Protein AF-A0A7V4PC16-F1 (afdb_monomer_lite)

Structure (mmCIF, N/CA/C/O backbone):
data_AF-A0A7V4PC16-F1
#
_entry.id   AF-A0A7V4PC16-F1
#
loop_
_atom_site.group_PDB
_atom_site.id
_atom_site.type_symbol
_atom_site.label_atom_id
_atom_site.label_alt_id
_atom_site.label_comp_id
_atom_site.label_asym_id
_atom_site.label_entity_id
_atom_site.label_seq_id
_atom_site.pdbx_PDB_ins_code
_atom_site.Cartn_x
_atom_site.Cartn_y
_atom_site.Cartn_z
_atom_site.occupancy
_atom_site.B_iso_or_equiv
_atom_site.auth_seq_id
_atom_site.auth_comp_id
_atom_site.auth_asym_id
_atom_site.auth_atom_id
_atom_site.pdbx_PDB_model_num
ATOM 1 N N . ALA A 1 1 ? -1.562 2.135 -9.089 1.00 87.62 1 ALA A N 1
ATOM 2 C CA . ALA A 1 1 ? -2.916 1.812 -8.594 1.00 87.62 1 ALA A CA 1
ATOM 3 C C . ALA A 1 1 ? -3.436 2.883 -7.633 1.00 87.62 1 ALA A C 1
ATOM 5 O O . ALA A 1 1 ? -4.302 3.627 -8.051 1.00 87.62 1 ALA A O 1
ATOM 6 N N . LEU A 1 2 ? -2.885 3.039 -6.418 1.00 94.06 2 LEU A N 1
ATOM 7 C CA . LEU A 1 2 ? -3.405 3.983 -5.405 1.00 94.06 2 LEU A CA 1
ATOM 8 C C . LEU A 1 2 ? -3.512 5.445 -5.883 1.00 94.06 2 LEU A C 1
ATOM 10 O O . LEU A 1 2 ? -4.591 6.024 -5.822 1.00 94.06 2 LEU A O 1
ATOM 14 N N . ALA A 1 3 ? -2.422 6.021 -6.407 1.00 95.94 3 ALA A N 1
ATOM 15 C CA . ALA A 1 3 ? -2.437 7.395 -6.926 1.00 95.94 3 ALA A CA 1
ATOM 16 C C . ALA A 1 3 ? -3.454 7.568 -8.069 1.00 95.94 3 ALA A C 1
ATOM 18 O O . ALA A 1 3 ? -4.224 8.517 -8.074 1.00 95.94 3 ALA A O 1
ATOM 19 N N . ALA A 1 4 ? -3.507 6.601 -8.992 1.00 95.81 4 ALA A N 1
ATOM 20 C CA . ALA A 1 4 ? -4.445 6.602 -10.116 1.00 95.81 4 ALA A CA 1
ATOM 21 C C . ALA A 1 4 ? -5.915 6.409 -9.694 1.00 95.81 4 ALA A C 1
ATOM 23 O O . ALA A 1 4 ? -6.811 6.858 -10.395 1.00 95.81 4 ALA A O 1
ATOM 24 N N . ALA A 1 5 ? -6.166 5.737 -8.566 1.00 96.25 5 ALA A N 1
ATOM 25 C CA . ALA A 1 5 ? -7.502 5.528 -8.011 1.00 96.25 5 ALA A CA 1
ATOM 26 C C . ALA A 1 5 ? -7.982 6.698 -7.136 1.00 96.25 5 ALA A C 1
ATOM 28 O O . ALA A 1 5 ? -9.122 6.681 -6.680 1.00 96.25 5 ALA A O 1
ATOM 29 N N . THR A 1 6 ? -7.125 7.689 -6.866 1.00 96.88 6 THR A N 1
ATOM 30 C CA . THR A 1 6 ? -7.485 8.866 -6.069 1.00 96.88 6 THR A CA 1
ATOM 31 C C . THR A 1 6 ? -8.180 9.893 -6.974 1.00 96.88 6 THR A C 1
ATOM 33 O O . THR A 1 6 ? -7.556 10.339 -7.939 1.00 96.88 6 THR A O 1
ATOM 36 N N . PRO A 1 7 ? -9.438 10.287 -6.697 1.00 97.19 7 PRO A N 1
ATOM 37 C CA . PRO A 1 7 ? -10.125 11.319 -7.470 1.00 97.19 7 PRO A CA 1
ATOM 38 C C . PRO A 1 7 ? -9.362 12.657 -7.445 1.00 97.19 7 PRO A C 1
ATOM 40 O O . PRO A 1 7 ? -8.877 13.044 -6.374 1.00 97.19 7 PRO A O 1
ATOM 43 N N . PRO A 1 8 ? -9.245 13.381 -8.577 1.00 96.81 8 PRO A N 1
ATOM 44 C CA . PRO A 1 8 ? -8.489 14.634 -8.652 1.00 96.81 8 PRO A CA 1
ATOM 45 C C . PRO A 1 8 ? -8.907 15.687 -7.618 1.00 96.81 8 PRO A C 1
ATOM 47 O O . PRO A 1 8 ? -8.063 16.395 -7.073 1.00 96.81 8 PRO A O 1
ATOM 50 N N . GLU A 1 9 ? -10.197 15.760 -7.303 1.00 97.69 9 GLU A N 1
ATOM 51 C CA . GLU A 1 9 ? -10.776 16.677 -6.322 1.00 97.69 9 GLU A CA 1
ATOM 52 C C . GLU A 1 9 ? -10.332 16.402 -4.877 1.00 97.69 9 GLU A C 1
ATOM 54 O O . GLU A 1 9 ? -10.415 17.295 -4.037 1.00 97.69 9 GLU A O 1
ATOM 59 N N . LEU A 1 10 ? -9.828 15.196 -4.582 1.00 97.25 10 LEU A N 1
ATOM 60 C CA . LEU A 1 10 ? -9.302 14.833 -3.262 1.00 97.25 10 LEU A CA 1
ATOM 61 C C . LEU A 1 10 ? -7.789 15.049 -3.142 1.00 97.25 10 LEU A C 1
ATOM 63 O O . LEU A 1 10 ? -7.264 15.016 -2.031 1.00 97.25 10 LEU A O 1
ATOM 67 N N . LEU A 1 11 ? -7.076 15.311 -4.244 1.00 95.88 11 LEU A N 1
ATOM 68 C CA . LEU A 1 11 ? -5.628 15.559 -4.220 1.00 95.88 11 LEU A CA 1
ATOM 69 C C . LEU A 1 11 ? -5.215 16.743 -3.324 1.00 95.88 11 LEU A C 1
ATOM 71 O O . LEU A 1 11 ? -4.183 16.624 -2.664 1.00 95.88 11 LEU A O 1
ATOM 75 N N . PRO A 1 12 ? -5.990 17.842 -3.198 1.00 97.31 12 PRO A N 1
ATOM 76 C CA . PRO A 1 12 ? -5.678 18.901 -2.235 1.00 97.31 12 PRO A CA 1
ATOM 77 C C . PRO A 1 12 ? -5.685 18.439 -0.767 1.00 97.31 12 PRO A C 1
ATOM 79 O O . PRO A 1 12 ? -5.108 19.111 0.083 1.00 97.31 12 PRO A O 1
ATOM 82 N N . LEU A 1 13 ? -6.322 17.302 -0.460 1.00 96.50 13 LEU A N 1
ATOM 83 C CA . LEU A 1 13 ? -6.364 16.699 0.878 1.00 96.50 13 LEU A CA 1
ATOM 84 C C . LEU A 1 13 ? -5.224 15.689 1.108 1.00 96.50 13 LEU A C 1
ATOM 86 O O . LEU A 1 13 ? -5.160 15.060 2.167 1.00 96.50 13 LEU A O 1
ATOM 90 N N . ALA A 1 14 ? -4.331 15.498 0.132 1.00 95.88 14 ALA A N 1
ATOM 91 C CA . ALA A 1 14 ? -3.250 14.526 0.212 1.00 95.88 14 ALA A CA 1
ATOM 92 C C . ALA A 1 14 ? -2.180 14.941 1.239 1.00 95.88 14 ALA A C 1
ATOM 94 O O . ALA A 1 14 ? -1.273 15.728 0.960 1.00 95.88 14 ALA A O 1
ATOM 95 N N . GLY A 1 15 ? -2.267 14.359 2.436 1.00 96.31 15 GLY A N 1
ATOM 96 C CA . GLY A 1 15 ? -1.251 14.491 3.480 1.00 96.31 15 GLY A CA 1
ATOM 97 C C . GLY A 1 15 ? 0.022 13.677 3.211 1.00 96.31 15 GLY A C 1
ATOM 98 O O . GLY A 1 15 ? 0.112 12.908 2.251 1.00 96.31 15 GLY A O 1
ATOM 99 N N . SER A 1 16 ? 0.998 13.798 4.114 1.00 96.38 16 SER A N 1
ATOM 100 C CA . SER A 1 16 ? 2.311 13.138 4.012 1.00 96.38 16 SER A CA 1
ATOM 101 C C . SER A 1 16 ? 2.222 11.618 3.844 1.00 96.38 16 SER A C 1
ATOM 103 O O . SER A 1 16 ? 2.896 11.062 2.986 1.00 96.38 16 SER A O 1
ATOM 105 N N . GLY A 1 17 ? 1.332 10.940 4.576 1.00 95.44 17 GLY A N 1
ATOM 106 C CA . GLY A 1 17 ? 1.173 9.484 4.463 1.00 95.44 17 GLY A CA 1
ATOM 107 C C . GLY A 1 17 ? 0.721 9.012 3.074 1.00 95.44 17 GLY A C 1
ATOM 108 O O . GLY A 1 17 ? 1.154 7.954 2.609 1.00 95.44 17 GLY A O 1
ATOM 109 N N . TRP A 1 18 ? -0.108 9.801 2.379 1.00 96.75 18 TRP A N 1
ATOM 110 C CA . TRP A 1 18 ? -0.471 9.520 0.986 1.00 96.75 18 TRP A CA 1
ATOM 111 C C . TRP A 1 18 ? 0.742 9.723 0.077 1.00 96.75 18 TRP A C 1
ATOM 113 O O . TRP A 1 18 ? 1.080 8.816 -0.678 1.00 96.75 18 TRP A O 1
ATOM 123 N N . GLN A 1 19 ? 1.442 10.857 0.221 1.00 96.06 19 GLN A N 1
ATOM 124 C CA . GLN A 1 19 ? 2.618 11.200 -0.587 1.00 96.06 19 GLN A CA 1
ATOM 125 C C . GLN A 1 19 ? 3.721 10.140 -0.469 1.00 96.06 19 GLN A C 1
ATOM 127 O O . GLN A 1 19 ? 4.254 9.695 -1.486 1.00 96.06 19 GLN A O 1
ATOM 132 N N . ASP A 1 20 ? 4.007 9.672 0.749 1.00 96.56 20 ASP A N 1
ATOM 133 C CA . ASP A 1 20 ? 4.983 8.612 1.012 1.00 96.56 20 ASP A CA 1
ATOM 134 C C . ASP A 1 20 ? 4.579 7.292 0.346 1.00 96.56 20 ASP A C 1
ATOM 136 O O . ASP A 1 20 ? 5.396 6.638 -0.310 1.00 96.56 20 ASP A O 1
ATOM 140 N N . SER A 1 21 ? 3.300 6.922 0.462 1.00 95.38 21 SER A N 1
ATOM 141 C CA . SER A 1 21 ? 2.753 5.691 -0.120 1.00 95.38 21 SER A CA 1
ATOM 142 C C . SER A 1 21 ? 2.746 5.719 -1.650 1.00 95.38 21 SER A C 1
AT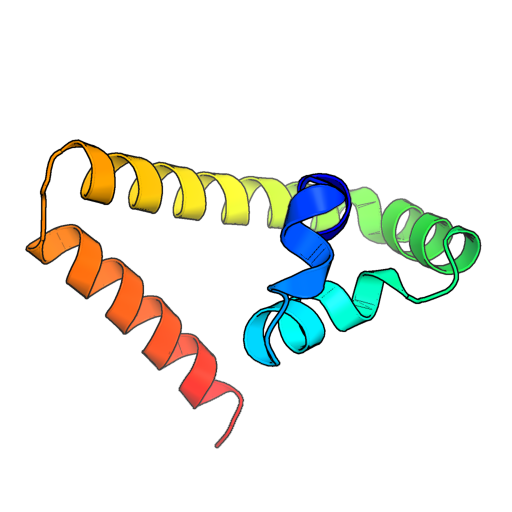OM 144 O O . SER A 1 21 ? 2.910 4.683 -2.296 1.00 95.38 21 SER A O 1
ATOM 146 N N . THR A 1 22 ? 2.567 6.896 -2.253 1.00 96.50 22 THR A N 1
ATOM 147 C CA . THR A 1 22 ? 2.517 7.072 -3.710 1.00 96.50 22 THR A CA 1
ATOM 148 C C . THR A 1 22 ? 3.832 7.541 -4.321 1.00 96.50 22 THR A C 1
ATOM 150 O O . THR A 1 22 ? 3.890 7.703 -5.537 1.00 96.50 22 THR A O 1
ATOM 153 N N . ARG A 1 23 ? 4.901 7.723 -3.536 1.00 96.56 23 ARG A N 1
ATOM 154 C CA . ARG A 1 23 ? 6.191 8.266 -4.000 1.00 96.56 23 ARG A CA 1
ATOM 155 C C . ARG A 1 23 ? 6.768 7.540 -5.217 1.00 96.56 23 ARG A C 1
ATOM 157 O O . ARG A 1 23 ? 7.394 8.161 -6.059 1.00 96.56 23 ARG A O 1
ATOM 164 N N . ILE A 1 24 ? 6.560 6.229 -5.338 1.00 94.19 24 ILE A N 1
ATOM 165 C CA . ILE A 1 24 ? 7.041 5.447 -6.490 1.00 94.19 24 ILE A CA 1
ATOM 166 C C . ILE A 1 24 ? 6.352 5.862 -7.805 1.00 94.19 24 ILE A C 1
ATOM 168 O O . ILE A 1 24 ? 6.965 5.790 -8.868 1.00 94.19 24 ILE A O 1
ATOM 172 N N . ALA A 1 25 ? 5.102 6.332 -7.745 1.00 95.19 25 ALA A N 1
ATOM 173 C CA . ALA A 1 25 ? 4.317 6.699 -8.922 1.00 95.19 25 ALA A CA 1
ATOM 174 C C . ALA A 1 25 ? 4.816 7.971 -9.632 1.00 95.19 25 ALA A C 1
ATOM 176 O O . ALA A 1 25 ? 4.379 8.227 -10.749 1.00 95.19 25 ALA A O 1
ATOM 177 N N . SER A 1 26 ? 5.717 8.751 -9.019 1.00 95.69 26 SER A N 1
ATOM 178 C CA . SER A 1 26 ? 6.376 9.892 -9.670 1.00 95.69 26 SER A CA 1
ATOM 179 C C . SER A 1 26 ? 7.641 9.513 -10.455 1.00 95.69 26 SER A C 1
ATOM 181 O O . SER A 1 26 ? 8.261 10.385 -11.060 1.00 95.69 26 SER A O 1
ATOM 183 N N . GLY A 1 27 ? 8.046 8.237 -10.445 1.00 94.94 27 GLY A N 1
ATOM 184 C CA . GLY A 1 27 ? 9.155 7.740 -11.263 1.00 94.94 27 GLY A CA 1
ATOM 185 C C . GLY A 1 27 ? 8.788 7.569 -12.743 1.00 94.94 27 GLY A C 1
ATOM 186 O O . GLY A 1 27 ? 7.616 7.597 -13.109 1.00 94.94 27 GLY A O 1
ATOM 187 N N . ASP A 1 28 ? 9.799 7.342 -13.587 1.00 97.75 28 ASP A N 1
ATOM 188 C CA . ASP A 1 28 ? 9.627 7.144 -15.034 1.00 97.75 28 ASP A CA 1
ATOM 189 C C . ASP A 1 28 ? 8.756 5.901 -15.342 1.00 97.75 28 ASP A C 1
ATOM 191 O O . ASP A 1 28 ? 9.147 4.776 -14.995 1.00 97.75 28 ASP A O 1
ATOM 195 N N . PRO A 1 29 ? 7.591 6.065 -16.003 1.00 97.00 29 PRO A N 1
ATOM 196 C CA . PRO A 1 29 ? 6.720 4.951 -16.363 1.00 97.00 29 PRO A CA 1
ATOM 197 C C . PRO A 1 29 ? 7.385 3.891 -17.249 1.00 97.00 29 PRO A C 1
ATOM 199 O O . PRO A 1 29 ? 7.086 2.705 -17.095 1.00 97.00 29 PRO A O 1
ATOM 202 N N . GLU A 1 30 ? 8.282 4.280 -18.158 1.00 98.00 30 GLU A N 1
ATOM 203 C CA . GLU A 1 30 ? 8.940 3.348 -19.078 1.00 98.00 30 GLU A CA 1
ATOM 204 C C . GLU A 1 30 ? 9.956 2.469 -18.340 1.00 98.00 30 GLU A C 1
ATOM 206 O O . GLU A 1 30 ? 10.001 1.253 -18.546 1.00 98.00 30 GLU A O 1
ATOM 211 N N . LEU A 1 31 ? 10.691 3.048 -17.388 1.00 97.50 31 LEU A N 1
ATOM 212 C CA . LEU A 1 31 ? 11.565 2.292 -16.493 1.00 97.50 31 LEU A CA 1
ATOM 213 C C . LEU A 1 31 ? 10.769 1.271 -15.665 1.00 97.50 31 LEU A C 1
ATOM 215 O O . LEU A 1 31 ? 11.112 0.087 -15.625 1.00 97.50 31 LEU A O 1
ATOM 219 N N . TRP A 1 32 ? 9.680 1.703 -15.021 1.00 97.06 32 TRP A N 1
ATOM 220 C CA . TRP A 1 32 ? 8.854 0.809 -14.203 1.00 97.06 32 TRP A CA 1
ATOM 221 C C . TRP A 1 32 ? 8.199 -0.301 -15.026 1.00 97.06 32 TRP A C 1
ATOM 223 O O . TRP A 1 32 ? 8.125 -1.442 -14.563 1.00 97.06 32 TRP A O 1
ATOM 233 N N . ARG A 1 33 ? 7.789 -0.012 -16.267 1.00 97.44 33 ARG A N 1
ATOM 234 C CA . ARG A 1 33 ? 7.294 -1.023 -17.209 1.00 97.44 33 ARG A CA 1
ATOM 235 C C . ARG A 1 33 ? 8.331 -2.123 -17.432 1.00 97.44 33 ARG A C 1
ATOM 237 O O . ARG A 1 33 ? 7.988 -3.303 -17.355 1.00 97.44 33 ARG A O 1
ATOM 244 N N . GLN A 1 34 ? 9.588 -1.758 -17.677 1.00 98.38 34 GLN A N 1
ATOM 245 C CA . GLN A 1 34 ? 10.670 -2.726 -17.878 1.00 98.38 34 GLN A CA 1
ATOM 246 C C . GLN A 1 34 ? 10.931 -3.566 -16.622 1.00 98.38 34 GLN A C 1
ATOM 248 O O . GLN A 1 34 ? 11.021 -4.791 -16.722 1.00 98.38 34 GLN A O 1
ATOM 253 N N . ILE A 1 35 ? 10.971 -2.938 -15.440 1.00 97.88 35 ILE A N 1
ATOM 254 C CA . ILE A 1 35 ? 11.146 -3.632 -14.153 1.00 97.88 35 ILE A CA 1
ATOM 255 C C . ILE A 1 35 ? 10.046 -4.683 -13.946 1.00 97.88 35 ILE A C 1
ATOM 257 O O . ILE A 1 35 ? 10.346 -5.846 -13.666 1.00 97.88 35 ILE A O 1
ATOM 261 N N . PHE A 1 36 ? 8.774 -4.307 -14.120 1.00 97.56 36 PHE A N 1
ATOM 262 C CA . PHE A 1 36 ? 7.657 -5.228 -13.899 1.00 97.56 36 PHE A CA 1
ATOM 263 C C . PHE A 1 36 ? 7.598 -6.356 -14.927 1.00 97.56 36 PHE A C 1
ATOM 265 O O . PHE A 1 36 ? 7.293 -7.489 -14.562 1.00 97.56 36 PHE A O 1
ATOM 272 N N . LEU A 1 37 ? 7.900 -6.083 -16.199 1.00 98.19 37 LEU A N 1
ATOM 273 C CA . LEU A 1 37 ? 7.907 -7.128 -17.224 1.00 98.19 37 LEU A CA 1
ATOM 274 C C . LEU A 1 37 ? 9.064 -8.111 -17.032 1.00 98.19 37 LEU A C 1
ATOM 276 O O . LEU A 1 37 ? 8.862 -9.313 -17.199 1.00 98.19 37 LEU A O 1
ATOM 280 N N . SER A 1 38 ? 10.238 -7.622 -16.628 1.00 98.56 38 SER A N 1
ATOM 281 C CA . SER A 1 38 ? 11.394 -8.466 -16.309 1.00 98.56 38 SER A CA 1
ATOM 282 C C . SER A 1 38 ? 11.137 -9.359 -15.086 1.00 98.56 38 SER A C 1
ATOM 284 O O . SER A 1 38 ? 11.537 -10.520 -15.068 1.00 98.56 38 SER A O 1
ATOM 286 N N . ASN A 1 39 ? 10.390 -8.865 -14.091 1.00 98.31 39 ASN A N 1
ATOM 287 C CA . ASN A 1 39 ? 10.081 -9.592 -12.854 1.00 98.31 39 ASN A CA 1
ATOM 288 C C . ASN A 1 39 ? 8.644 -10.153 -12.789 1.00 98.31 39 ASN A C 1
ATOM 290 O O . ASN A 1 39 ? 8.106 -10.401 -11.707 1.00 98.31 39 ASN A O 1
ATOM 294 N N . ARG A 1 40 ? 7.998 -10.358 -13.946 1.00 98.50 40 ARG A N 1
ATOM 295 C CA . ARG A 1 40 ? 6.546 -10.597 -14.054 1.00 98.50 40 ARG A CA 1
ATOM 296 C C . ARG A 1 40 ? 6.015 -11.678 -13.113 1.00 98.50 40 ARG A C 1
ATOM 298 O O . ARG A 1 40 ? 4.998 -11.462 -12.464 1.00 98.50 40 ARG A O 1
ATOM 305 N N . GLY A 1 41 ? 6.670 -12.838 -13.050 1.00 98.62 41 GLY A N 1
ATOM 306 C CA . GLY A 1 41 ? 6.202 -13.969 -12.240 1.00 98.62 41 GLY A CA 1
ATOM 307 C C . GLY A 1 41 ? 6.158 -13.649 -10.743 1.00 98.62 41 GLY A C 1
ATOM 308 O O . GLY A 1 41 ? 5.134 -13.858 -10.094 1.00 98.62 41 GLY A O 1
ATOM 309 N N . ALA A 1 42 ? 7.240 -13.081 -10.204 1.00 98.56 42 ALA A N 1
ATOM 310 C CA . ALA A 1 42 ? 7.295 -12.691 -8.798 1.00 98.56 42 ALA A CA 1
ATOM 311 C C . ALA A 1 42 ? 6.371 -11.503 -8.501 1.00 98.56 42 ALA A C 1
ATOM 313 O O . ALA A 1 42 ? 5.732 -11.476 -7.451 1.00 98.56 42 ALA A O 1
ATOM 314 N N . THR A 1 43 ? 6.255 -10.548 -9.430 1.00 97.81 43 THR A N 1
ATOM 315 C CA . THR A 1 43 ? 5.319 -9.426 -9.302 1.00 97.81 43 THR A CA 1
ATOM 316 C C . THR A 1 43 ? 3.872 -9.905 -9.231 1.00 97.81 43 THR A C 1
ATOM 318 O O . THR A 1 43 ? 3.157 -9.475 -8.333 1.00 97.81 43 THR A O 1
ATOM 321 N N . LEU A 1 44 ? 3.441 -10.816 -10.111 1.00 98.56 44 LEU A N 1
ATOM 322 C CA . LEU A 1 44 ? 2.083 -11.373 -10.070 1.00 98.56 44 LEU A CA 1
ATOM 323 C C . LEU A 1 44 ? 1.817 -12.093 -8.749 1.00 98.56 44 LEU A C 1
ATOM 325 O O . LEU A 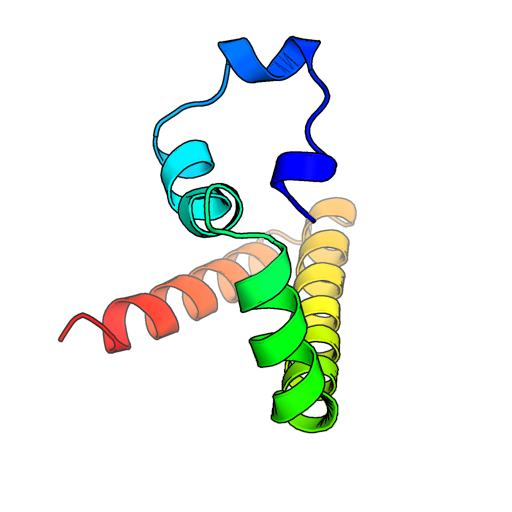1 44 ? 0.827 -11.802 -8.089 1.00 98.56 44 LEU A O 1
ATOM 329 N N . LYS A 1 45 ? 2.752 -12.936 -8.298 1.00 98.50 45 LYS A N 1
ATOM 330 C CA . LYS A 1 45 ? 2.620 -13.601 -6.999 1.00 98.50 45 LYS A CA 1
ATOM 331 C C . LYS A 1 45 ? 2.478 -12.590 -5.850 1.00 98.50 45 LYS A C 1
ATOM 333 O O . LYS A 1 45 ? 1.656 -12.779 -4.958 1.00 98.50 45 LYS A O 1
ATOM 338 N N . ALA A 1 46 ? 3.281 -11.526 -5.854 1.00 97.75 46 ALA A N 1
ATOM 339 C CA . ALA A 1 46 ? 3.206 -10.485 -4.832 1.00 97.75 46 ALA A CA 1
ATOM 340 C C . ALA A 1 46 ? 1.868 -9.726 -4.870 1.00 97.75 46 ALA A C 1
ATOM 342 O O . ALA A 1 46 ? 1.343 -9.379 -3.812 1.00 97.75 46 ALA A O 1
ATOM 343 N N . LEU A 1 47 ? 1.305 -9.496 -6.062 1.00 97.88 47 LEU A N 1
ATOM 344 C CA . LEU A 1 47 ? -0.029 -8.913 -6.220 1.00 97.88 47 LEU A CA 1
ATOM 345 C C . LEU A 1 47 ? -1.104 -9.837 -5.638 1.00 97.88 47 LEU A C 1
ATOM 347 O O . LEU A 1 47 ? -1.881 -9.378 -4.806 1.00 97.88 47 LEU A O 1
ATOM 351 N N . ASP A 1 48 ? -1.082 -11.131 -5.965 1.00 98.50 48 ASP A N 1
ATOM 352 C CA . ASP A 1 48 ? -2.033 -12.109 -5.418 1.00 98.50 48 ASP A CA 1
ATOM 353 C C . ASP A 1 48 ? -1.953 -12.178 -3.883 1.00 98.50 48 ASP A C 1
ATOM 355 O O . ASP A 1 48 ? -2.966 -12.263 -3.186 1.00 98.50 48 ASP A O 1
ATOM 359 N N . ASP A 1 49 ? -0.735 -12.169 -3.330 1.00 97.75 49 ASP A N 1
ATOM 360 C CA . ASP A 1 49 ? -0.508 -12.167 -1.883 1.00 97.75 49 ASP A CA 1
ATOM 361 C C . ASP A 1 49 ? -1.092 -10.900 -1.232 1.00 97.75 49 ASP A C 1
ATOM 363 O O . ASP A 1 49 ? -1.748 -10.986 -0.189 1.00 97.75 49 ASP A O 1
ATOM 367 N N . PHE A 1 50 ? -0.900 -9.737 -1.859 1.00 97.06 50 PHE A N 1
ATOM 368 C CA . PHE A 1 50 ? -1.435 -8.463 -1.383 1.00 97.06 50 PHE A CA 1
ATOM 369 C C . PHE A 1 50 ? -2.967 -8.406 -1.461 1.00 97.06 50 PHE A C 1
ATOM 371 O O . PHE A 1 50 ? -3.613 -7.980 -0.503 1.00 97.06 50 PHE A O 1
ATOM 378 N N . GLU A 1 51 ? -3.561 -8.883 -2.556 1.00 97.94 51 GLU A N 1
ATOM 379 C CA . GLU A 1 51 ? -5.015 -8.932 -2.740 1.00 97.94 51 GLU A CA 1
ATOM 380 C C . GLU A 1 51 ? -5.704 -9.760 -1.655 1.00 97.94 51 GLU A C 1
ATOM 382 O O . GLU A 1 51 ? -6.738 -9.342 -1.130 1.00 97.94 51 GLU A O 1
ATOM 387 N N . ARG A 1 52 ? -5.115 -10.891 -1.243 1.00 98.06 52 ARG A N 1
ATOM 388 C CA . ARG A 1 52 ? -5.667 -11.708 -0.148 1.00 98.06 52 ARG A CA 1
ATOM 389 C C . ARG A 1 52 ? -5.699 -10.957 1.181 1.00 98.06 52 ARG A C 1
ATOM 391 O O . ARG A 1 52 ? -6.705 -11.014 1.887 1.00 98.06 52 ARG A O 1
ATOM 398 N N . VAL A 1 53 ? -4.630 -10.233 1.513 1.00 96.94 53 VAL A N 1
ATOM 399 C CA . VAL A 1 53 ? -4.578 -9.420 2.740 1.00 96.94 53 VAL A CA 1
ATOM 400 C C . VAL A 1 53 ? -5.582 -8.269 2.664 1.00 96.94 53 VAL A C 1
ATOM 402 O O . VAL A 1 53 ? -6.319 -8.030 3.621 1.00 96.94 53 VAL A O 1
ATOM 405 N N . LEU A 1 54 ? -5.673 -7.594 1.515 1.00 96.88 54 LEU A N 1
ATOM 406 C CA . LEU A 1 54 ? -6.627 -6.507 1.300 1.00 96.88 54 LEU A CA 1
ATOM 407 C C . LEU A 1 54 ? -8.082 -6.992 1.406 1.00 96.88 54 LEU A C 1
ATOM 409 O O . LEU A 1 54 ? -8.915 -6.317 2.014 1.00 96.88 54 LEU A O 1
ATOM 413 N N . ALA A 1 55 ? -8.388 -8.174 0.866 1.00 98.00 55 ALA A N 1
ATOM 414 C CA . ALA A 1 55 ? -9.705 -8.793 0.969 1.00 98.00 55 ALA A CA 1
ATOM 415 C C . ALA A 1 55 ? -10.070 -9.126 2.424 1.00 98.00 55 ALA A C 1
ATOM 417 O O . ALA A 1 55 ? -11.182 -8.817 2.854 1.00 98.00 55 ALA A O 1
ATOM 418 N N . ALA A 1 56 ? -9.133 -9.684 3.199 1.00 97.31 56 ALA A N 1
ATOM 419 C CA . ALA A 1 56 ? -9.336 -9.953 4.623 1.00 97.31 56 ALA A CA 1
ATOM 420 C C . ALA A 1 56 ? -9.580 -8.662 5.421 1.00 97.31 56 ALA A C 1
ATOM 422 O O . ALA A 1 56 ? -10.498 -8.604 6.237 1.00 97.31 56 ALA A O 1
ATOM 423 N N . PHE A 1 57 ? -8.813 -7.606 5.136 1.00 97.75 57 PHE A N 1
ATOM 424 C CA . PHE A 1 57 ? -8.995 -6.298 5.764 1.00 97.75 57 PHE A CA 1
ATOM 425 C C . PHE A 1 57 ? -10.370 -5.701 5.448 1.00 97.75 57 PHE A C 1
ATOM 427 O O . PHE A 1 57 ? -11.072 -5.236 6.346 1.00 97.75 57 PHE A O 1
ATOM 434 N N . ARG A 1 58 ? -10.794 -5.762 4.178 1.00 97.94 58 ARG A N 1
ATOM 435 C CA . ARG A 1 58 ? -12.125 -5.311 3.750 1.00 97.94 58 ARG A CA 1
ATOM 436 C C . ARG A 1 58 ? -13.233 -6.089 4.450 1.00 97.94 58 ARG A C 1
ATOM 438 O O . ARG A 1 58 ? -14.190 -5.469 4.904 1.00 97.94 58 ARG A O 1
ATOM 445 N N . ALA A 1 59 ? -13.104 -7.414 4.531 1.00 98.00 59 ALA A N 1
ATOM 446 C CA . ALA A 1 59 ? -14.076 -8.273 5.196 1.00 98.00 59 ALA A CA 1
ATOM 447 C C . ALA A 1 59 ? -14.224 -7.880 6.671 1.00 98.00 59 ALA A C 1
ATOM 449 O O . ALA A 1 59 ? -15.326 -7.501 7.062 1.00 98.00 59 ALA A O 1
ATOM 450 N N . ALA A 1 60 ? -13.116 -7.845 7.422 1.00 97.75 60 ALA A N 1
ATOM 451 C CA . ALA A 1 60 ? -13.094 -7.480 8.840 1.00 97.75 60 ALA A CA 1
ATOM 452 C C . ALA A 1 60 ? -13.715 -6.099 9.104 1.00 97.75 60 ALA A C 1
ATOM 454 O O . ALA A 1 60 ? -14.498 -5.925 10.036 1.00 97.75 60 ALA A O 1
ATOM 455 N N . LEU A 1 61 ? -13.401 -5.116 8.252 1.00 97.44 61 LEU A N 1
ATOM 456 C CA . LEU A 1 61 ? -13.967 -3.774 8.358 1.00 97.44 61 LEU A CA 1
ATOM 457 C C . LEU A 1 61 ? -15.478 -3.768 8.078 1.00 97.44 61 LEU A C 1
ATOM 459 O O . LEU A 1 61 ? -16.233 -3.130 8.804 1.00 97.44 61 LEU A O 1
ATOM 463 N N . SER A 1 62 ? -15.924 -4.477 7.038 1.00 97.88 62 SER A N 1
ATOM 464 C CA . SER A 1 62 ? -17.336 -4.507 6.633 1.00 97.88 62 SER A CA 1
ATOM 465 C C . SER A 1 62 ? -18.243 -5.277 7.593 1.00 97.88 62 SER A C 1
ATOM 467 O O . SER A 1 62 ? -19.416 -4.935 7.716 1.00 97.88 62 SER A O 1
ATOM 469 N N . SER A 1 63 ? -17.714 -6.294 8.278 1.00 97.19 63 SER A N 1
ATOM 470 C CA . SER A 1 63 ? -18.447 -7.071 9.279 1.00 97.19 63 SER A CA 1
ATOM 471 C C . SER A 1 63 ? -18.397 -6.454 10.679 1.00 97.19 63 SER A C 1
ATOM 473 O O . SER A 1 63 ? -19.095 -6.928 11.569 1.00 97.19 63 SER A O 1
ATOM 475 N N . GLY A 1 64 ? -17.590 -5.407 10.892 1.00 97.12 64 GLY A N 1
ATOM 476 C CA . GLY A 1 64 ? -17.384 -4.810 12.215 1.00 97.12 64 GLY A CA 1
ATOM 477 C C . GLY A 1 64 ? -16.556 -5.683 13.168 1.00 97.12 64 GLY A C 1
ATOM 478 O O . GLY A 1 64 ? -16.587 -5.466 14.378 1.00 97.12 64 GLY A O 1
ATOM 479 N N . GLU A 1 65 ? -15.801 -6.654 12.644 1.00 95.31 65 GLU A N 1
ATOM 480 C CA . GLU A 1 65 ? -14.984 -7.596 13.420 1.00 95.31 65 GLU A CA 1
ATOM 481 C C . GLU A 1 65 ? -13.695 -6.926 13.921 1.00 95.31 65 GLU A C 1
ATOM 483 O O . GLU A 1 65 ? -12.598 -7.095 13.377 1.00 95.31 65 GLU A O 1
ATOM 488 N N . GLY A 1 66 ? -13.827 -6.126 14.982 1.00 96.12 66 GLY A N 1
ATOM 489 C CA . GLY A 1 66 ? -12.738 -5.307 15.521 1.00 96.12 66 GLY A CA 1
ATOM 490 C C . GLY A 1 66 ? -11.509 -6.103 15.974 1.00 96.12 66 GLY A C 1
ATOM 491 O O . GLY A 1 66 ? -10.385 -5.622 15.838 1.00 96.12 66 GLY A O 1
ATOM 492 N N . SER A 1 67 ? -11.692 -7.334 16.461 1.00 97.00 67 SER A N 1
ATOM 493 C CA . SER A 1 67 ? -10.588 -8.217 16.864 1.00 97.00 67 SER A CA 1
ATOM 494 C C . SER A 1 67 ? -9.749 -8.667 15.664 1.00 97.00 67 SER A C 1
ATOM 496 O O . SER A 1 67 ? -8.519 -8.603 15.713 1.00 97.00 67 SER A O 1
ATOM 498 N N . GLN A 1 68 ? -10.397 -9.053 14.560 1.00 96.62 68 GLN A N 1
ATOM 499 C CA . GLN A 1 68 ? -9.723 -9.423 13.317 1.00 96.62 68 GLN A CA 1
ATOM 500 C C . GLN A 1 68 ? -8.994 -8.221 12.711 1.00 96.62 68 GLN A C 1
ATOM 502 O O . GLN A 1 68 ? -7.846 -8.343 12.282 1.00 96.62 68 GLN A O 1
ATOM 507 N N . LEU A 1 69 ? -9.629 -7.047 12.724 1.00 97.50 69 LEU A N 1
ATOM 508 C CA . LEU A 1 69 ? -9.008 -5.811 12.257 1.00 97.50 69 LEU A CA 1
ATOM 509 C C . LEU A 1 69 ? -7.757 -5.460 13.079 1.00 97.50 69 LEU A C 1
ATOM 511 O O . LEU A 1 69 ? -6.710 -5.151 12.508 1.00 97.50 69 LEU A O 1
ATOM 515 N N . ALA A 1 70 ? -7.835 -5.560 14.409 1.00 97.88 70 ALA A N 1
ATOM 516 C CA . ALA A 1 70 ? -6.698 -5.327 15.297 1.00 97.88 70 ALA A CA 1
ATOM 517 C C . ALA A 1 70 ? -5.550 -6.316 15.039 1.00 97.88 70 ALA A C 1
ATOM 519 O O . ALA A 1 70 ? -4.390 -5.906 15.012 1.00 97.88 70 ALA A O 1
ATOM 520 N N . ALA A 1 71 ? -5.860 -7.593 14.792 1.00 97.62 71 ALA A N 1
ATOM 521 C CA . ALA A 1 71 ? -4.860 -8.602 14.455 1.00 97.62 71 ALA A CA 1
ATOM 522 C C . ALA A 1 71 ? -4.129 -8.278 13.139 1.00 97.62 71 ALA A C 1
ATOM 524 O O . ALA A 1 71 ? -2.899 -8.294 13.104 1.00 97.62 71 ALA A O 1
ATOM 525 N N . LEU A 1 72 ? -4.865 -7.905 12.084 1.00 97.31 72 LEU A N 1
ATOM 526 C CA . LEU A 1 72 ? -4.282 -7.509 10.793 1.00 97.31 72 LEU A CA 1
ATOM 527 C C . LEU A 1 72 ? -3.377 -6.272 10.923 1.00 97.31 72 LEU A C 1
ATOM 529 O O . LEU A 1 72 ? -2.290 -6.223 10.344 1.00 97.31 72 LEU A O 1
ATOM 533 N N . LEU A 1 73 ? -3.797 -5.277 11.713 1.00 97.38 73 LEU A N 1
ATOM 534 C CA . LEU A 1 73 ? -2.996 -4.080 11.989 1.00 97.38 73 LEU A CA 1
ATOM 535 C C . LEU A 1 73 ? -1.721 -4.410 12.783 1.00 97.38 73 LEU A C 1
ATOM 537 O O . LEU A 1 73 ? -0.647 -3.898 12.459 1.00 97.38 73 LEU A O 1
ATOM 541 N N . ALA A 1 74 ? -1.822 -5.274 13.796 1.00 97.50 74 ALA A N 1
ATOM 542 C CA . ALA A 1 74 ? -0.682 -5.707 14.601 1.00 97.50 74 ALA A CA 1
ATOM 543 C C . ALA A 1 74 ? 0.349 -6.480 13.766 1.00 97.50 74 ALA A C 1
ATOM 545 O O . ALA A 1 74 ? 1.551 -6.250 13.908 1.00 97.50 74 ALA A O 1
ATOM 546 N N . GLU A 1 75 ? -0.106 -7.340 12.853 1.00 95.94 75 GLU A N 1
ATOM 547 C CA . GLU A 1 75 ? 0.771 -8.042 11.916 1.00 95.94 75 GLU A CA 1
ATOM 548 C C . GLU A 1 75 ? 1.513 -7.060 10.997 1.00 95.94 75 GLU A C 1
ATOM 550 O O . GLU A 1 75 ? 2.735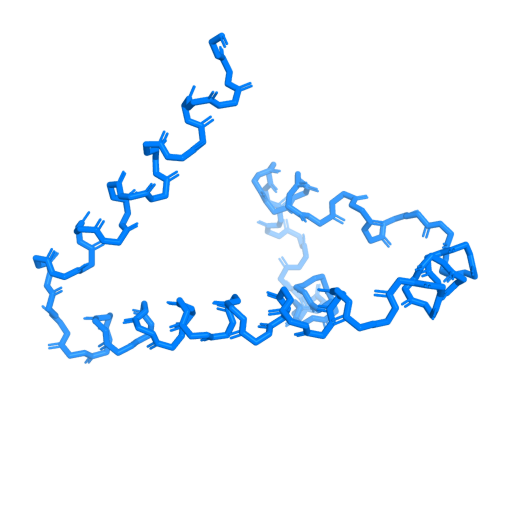 -7.148 10.848 1.00 95.94 75 GLU A O 1
ATOM 555 N N . GLY A 1 76 ? 0.800 -6.081 10.427 1.00 95.44 76 GLY A N 1
ATOM 556 C CA . GLY A 1 76 ? 1.403 -5.029 9.607 1.00 95.44 76 GLY A CA 1
ATOM 557 C C . GLY A 1 76 ? 2.470 -4.234 10.366 1.00 95.44 76 GLY A C 1
ATOM 558 O O . GLY A 1 76 ? 3.572 -4.028 9.850 1.00 95.44 76 GLY A O 1
ATOM 559 N N . LYS A 1 77 ? 2.178 -3.854 11.618 1.00 96.19 77 LYS A N 1
ATOM 560 C CA . LYS A 1 77 ? 3.137 -3.186 12.507 1.00 96.19 77 LYS A CA 1
ATOM 561 C C . LYS A 1 77 ? 4.373 -4.051 12.759 1.00 96.19 77 LYS A C 1
ATOM 563 O O . LYS A 1 77 ? 5.485 -3.578 12.555 1.00 96.19 77 LYS A O 1
ATOM 568 N N . SER A 1 78 ? 4.188 -5.312 13.151 1.00 96.75 78 SER A N 1
ATOM 569 C CA . SER A 1 78 ? 5.294 -6.231 13.446 1.00 96.75 78 SER A CA 1
ATOM 570 C C . SER A 1 78 ? 6.240 -6.395 12.251 1.00 96.75 78 SER A C 1
ATOM 572 O O . SER A 1 78 ? 7.454 -6.270 12.405 1.00 96.75 78 SER A O 1
ATOM 574 N N . ARG A 1 79 ? 5.693 -6.595 11.043 1.00 94.94 79 ARG A N 1
ATOM 575 C CA . ARG A 1 79 ? 6.490 -6.717 9.812 1.00 94.94 79 ARG A CA 1
ATOM 576 C C . ARG A 1 79 ? 7.250 -5.433 9.477 1.00 94.94 79 ARG A C 1
ATOM 578 O O . ARG A 1 79 ? 8.381 -5.508 9.007 1.00 94.94 79 ARG A O 1
ATOM 585 N N . ARG A 1 80 ? 6.644 -4.260 9.692 1.00 93.25 80 ARG A N 1
ATOM 586 C CA . ARG A 1 80 ? 7.296 -2.965 9.446 1.00 93.25 80 ARG A CA 1
ATOM 587 C C . ARG A 1 80 ? 8.444 -2.721 10.419 1.00 93.25 80 ARG A C 1
ATOM 589 O O . ARG A 1 80 ? 9.520 -2.325 9.977 1.00 93.25 80 ARG A O 1
ATOM 596 N N . ASP A 1 81 ? 8.211 -2.962 11.704 1.00 96.00 81 ASP A N 1
ATOM 597 C CA . ASP A 1 81 ? 9.205 -2.739 12.753 1.00 96.00 81 ASP A CA 1
ATOM 598 C C . ASP A 1 81 ? 10.434 -3.648 12.553 1.00 96.00 81 ASP A C 1
ATOM 600 O O . ASP A 1 81 ? 11.556 -3.212 12.785 1.00 96.00 81 ASP A O 1
ATOM 604 N N . ALA A 1 82 ? 10.248 -4.856 12.004 1.00 94.19 82 ALA A N 1
ATOM 605 C CA . ALA A 1 82 ? 11.333 -5.793 11.689 1.00 94.19 82 ALA A CA 1
ATOM 606 C C . ALA A 1 82 ? 12.297 -5.332 10.574 1.00 94.19 82 ALA A C 1
ATOM 608 O O . ALA A 1 82 ? 13.391 -5.873 10.453 1.00 94.19 82 ALA A O 1
ATOM 609 N N . VAL A 1 83 ? 11.905 -4.367 9.733 1.00 85.94 83 VAL A N 1
ATOM 610 C CA . VAL A 1 83 ? 12.770 -3.801 8.674 1.00 85.94 83 VAL A CA 1
ATOM 611 C C . VAL A 1 83 ? 13.568 -2.590 9.192 1.00 85.94 83 VAL A C 1
ATOM 613 O O . VAL A 1 83 ? 14.462 -2.099 8.508 1.00 85.94 83 VAL A O 1
ATOM 616 N N . GLY A 1 84 ? 13.234 -2.084 10.384 1.00 63.72 84 GLY A N 1
ATOM 617 C CA . GLY A 1 84 ? 13.807 -0.875 10.985 1.00 63.72 84 GLY A CA 1
ATOM 618 C C . GLY A 1 84 ? 14.695 -1.116 12.212 1.00 63.72 84 GLY A C 1
ATOM 619 O O . GLY A 1 84 ? 15.001 -0.145 12.904 1.00 63.72 84 GLY A O 1
ATOM 620 N N . SER A 1 85 ? 15.085 -2.369 12.478 1.00 49.50 85 SER A N 1
ATOM 621 C CA . SER A 1 85 ? 16.040 -2.792 13.517 1.00 49.50 85 SER A CA 1
ATOM 622 C C . SER A 1 85 ? 17.301 -3.394 12.917 1.00 49.50 85 SER A C 1
ATOM 624 O O . SER A 1 85 ? 17.130 -4.264 12.032 1.00 49.50 85 SER A O 1
#

Secondary structure (DSSP, 8-state):
-HHHHS-GGGGGG--HHHHHHHGGGGS-HHHHHHHHHHTHHHHHHHHHHHHHHHHHHHHHHHHT-HHHHHHHHHHHHHHHHTT--

Radius of gyration: 15.8 Å; chains: 1; bounding box: 34×33×36 Å

Sequence (85 aa):
ALAAATPPELLPLAGSGWQDSTRIASGDPELWRQIFLSNRGATLKALDDFERVLAAFRAALSSGEGSQLAALLAEGKSRRDAVGS

Foldseek 3Di:
DLVVPDDPVCVVVDDPVNCVVCVVVPDDPVVVVVVCVVVVVVNVVVVVVVVVLVVQCVVCVVVVVVVSNVVSVVVVVVVVVVVVD

pLDDT: mean 95.75, std 6.46, range [49.5, 98.62]

=== Feature glossary ===
Feature key, reading from the visual/contextual features back to the raw sequence:

Rendered structure images. Six rendered views show the 3D structure from the faces of a cube — i.e. along ±x, ±y, ±z. Rendering representation is drawn randomly per protein from cartoon (secondary-structure ribbons), sticks (backbone bonds), or molecular surface; coloring is either N→C rainbow (blue at the N-terminus through red at the C-terminus) or one color per chain.

Contact-map, Ramachandran, and PAE plots. The contact map is a binary N×N matrix image: pixel (i, j) is dark where Cα_i and Cα_j are within 8 Å and |i−j|>4. Because the |i−j|>4 filter removes local helical contacts, off-diagonal stripes parallel to the main diagonal indicate parallel β-sheets; stripes perpen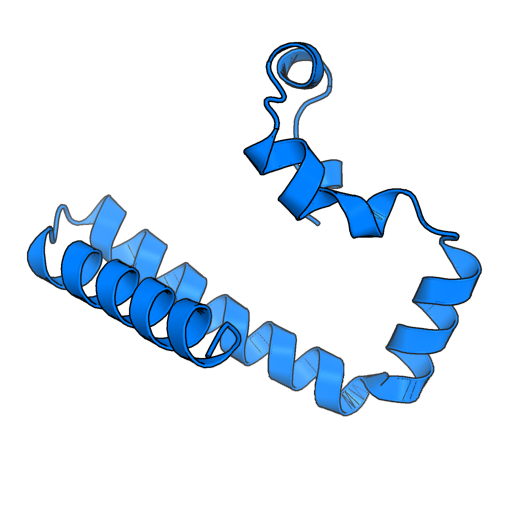dicular to it indicate antiparallel β-sheets. The Ramachandran plot scatters every residue's (φ, ψ) pair against the sterically allowed regions. The PAE heatmap renders the predicted-aligned-error matrix.

InterPro / GO / CATH / organism. Database cross-references. InterPro integrates a dozen domain/family signature databases into unified entries with residue-range hits. GO terms attach function/process/location labels with evidence codes. CATH codes position the fold in a four-level structural taxonomy. Organism is the NCBI-taxonomy species name.

Nearest PDB structures. The Foldseek neighbor list gives the closest experimentally determined structures in the PDB, ranked by structural alignment. TM-score near 1 means near-identical fold; near 0.3 means only rough topology match. This is how one finds what a novel AlphaFold prediction most resembles in the solved-structure universe.

Predicted aligned error. PAE(i, j) answers: if I align the predicted and true structures on residue i, how far off (in Å) do I expect residue j to be? A block-diagonal PAE matrix with low values on the blocks and high values off-diagonal is the signature of a multi-domain protein with confidently predicted domains but uncertain inter-domain orientation.

Solvent-accessible surface area. Accessible surface area quantifies burial. A residue with SASA near zero is packed into the hydrophobic core; one with SASA >100 Å² sits on the surface. Computed here via the Shrake–Rupley numerical algorithm with a 1.4 Å probe.

B-factor. B-factor (Debye–Waller factor) reflects atomic displacement in the crystal lattice. It is an experimental observable (units Å²), not a prediction; low values mean the atom is pinned down, high values mean it moves or is heterogeneous across the crystal.

pLDDT. For AlphaFold models, the B-factor field carries pLDDT — the model's own estimate of local accuracy on a 0–100 scale. Regions with pLDDT<50 should be treated as essentially unmodeled; they often correspond to intrinsically disordered segments.

Backbone torsions (φ/ψ). φ (phi) and ψ (psi) are the two rotatable backbone dihedrals per residue: φ is the C(i-1)–N–Cα–C tors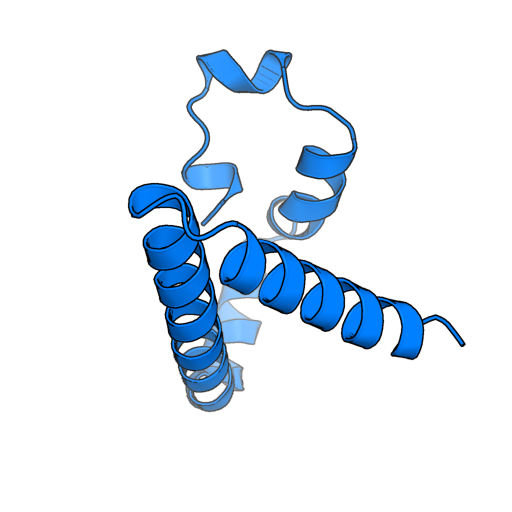ion, ψ is the N–Cα–C–N(i+1) torsion, both in degrees on (−180°, 180°]. α-helical residues cluster near (−60°, −45°); β-strand residues near (−120°, +130°). A Ramachandran plot is simply a scatter of (φ, ψ) for every residue.

Radius of gyration, Cα contacts, bounding box. Radius of gyration (Rg) is the root-mean-square distance of Cα atoms from their centroid — a single number for overall size and compactness. A globular domain of N residues has Rg ≈ 2.2·N^0.38 Å; an extended or disordered chain has a much larger Rg. The Cα contact count is the number of residue pairs whose Cα atoms are within 8 Å and are more than four positions apart in sequence — a standard proxy for tertiar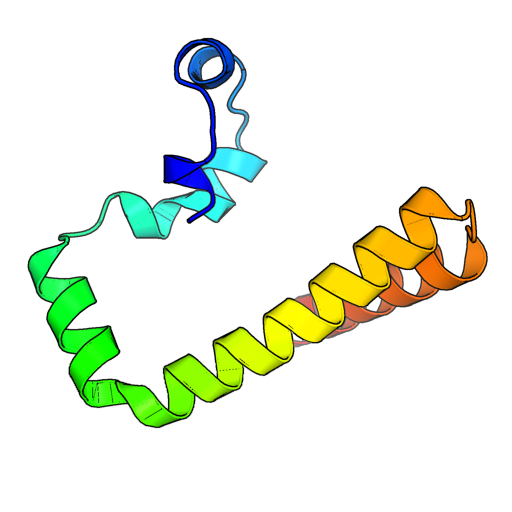y packing density. The bounding box is the smallest axis-aligned box enclosing all Cα atoms.

Secondary structure (3-state, P-SEA). Three-state secondary structure (P-SEA) collapses the eight DSSP classes into helix (a), strand (b), and coil (c). P-SEA assigns these from Cα geometry alone — distances and angles — without requiring backbone oxygens, so it works on any Cα trace.

Secondary structure (8-state, DSSP). DSSP 8-state secondary structure assigns each residue one of H (α-helix), G (3₁₀-helix), I (π-helix), E (extended β-strand), B (isolated β-bridge), T (hydrogen-bonded turn), S (bend), or '-' (coil). The assignment is computed from backbone hydrogen-bond geometry via the Kabsch–Sander algorithm.

Foldseek 3Di. A 3Di character summarizes, for each residue, the relative orientation of the Cα frame of its nearest spatial neighbor. Because it encodes fold topology rather than chemistry, 3Di alignments detect remote structural similarity that sequence alignment misses.

mmCIF coordinates. The mmCIF block holds the 3D Cartesian coordinates of each backbone atom (N, Cα, C, O) in ångströms. mmCIF is the PDB's canonical archive format — a tagged-loop text representation of the atomic model.

Sequence. Sequence gives the chain of amino acids in standard one-letter code (A=alanine, C=cysteine, …, Y=tyrosine), read N→C. It is the only feature that is directly encoded by the gene; all structural features are derived from the folded form of this sequence.